Protein AF-A0AB37UEA7-F1 (afdb_monomer)

Structure (mmCIF, N/CA/C/O backbone):
data_AF-A0AB37UEA7-F1
#
_entry.id   AF-A0AB37UEA7-F1
#
loop_
_atom_site.group_PDB
_atom_site.id
_atom_site.type_symbol
_atom_site.label_atom_id
_atom_site.label_alt_id
_atom_site.label_comp_id
_atom_site.label_asym_id
_atom_site.label_entity_id
_atom_site.label_seq_id
_atom_site.pdbx_PDB_ins_code
_atom_site.Cartn_x
_atom_site.Cartn_y
_atom_site.Cartn_z
_atom_site.occupancy
_atom_site.B_iso_or_equiv
_atom_site.auth_seq_id
_atom_site.auth_comp_id
_atom_site.auth_asym_id
_atom_site.auth_atom_id
_atom_site.pdbx_PDB_model_num
ATOM 1 N N . MET A 1 1 ? 4.659 -7.761 -4.302 1.00 90.50 1 MET A N 1
ATOM 2 C CA . MET A 1 1 ? 3.824 -6.636 -3.829 1.00 90.50 1 MET A CA 1
ATOM 3 C C . MET A 1 1 ? 2.377 -7.059 -3.577 1.00 90.50 1 MET A C 1
ATOM 5 O O . MET A 1 1 ? 1.974 -7.009 -2.425 1.00 90.50 1 MET A O 1
ATOM 9 N N . ALA A 1 2 ? 1.634 -7.543 -4.584 1.00 94.12 2 ALA A N 1
ATOM 10 C CA . ALA A 1 2 ? 0.228 -7.963 -4.440 1.00 94.12 2 ALA A CA 1
ATOM 11 C C . ALA A 1 2 ? -0.029 -8.924 -3.262 1.00 94.12 2 ALA A C 1
ATOM 13 O O . ALA A 1 2 ? -0.878 -8.639 -2.429 1.00 94.12 2 ALA A O 1
ATOM 14 N N . ASN A 1 3 ? 0.789 -9.973 -3.093 1.00 94.81 3 ASN A N 1
ATOM 15 C CA . ASN A 1 3 ? 0.659 -10.901 -1.955 1.00 94.81 3 ASN A CA 1
ATOM 16 C C . ASN A 1 3 ? 0.729 -10.228 -0.573 1.00 94.81 3 ASN A C 1
ATOM 18 O O . ASN A 1 3 ? 0.119 -10.726 0.361 1.00 94.81 3 ASN A O 1
ATOM 22 N N . ILE A 1 4 ? 1.475 -9.128 -0.425 1.00 95.69 4 ILE A N 1
ATOM 23 C CA . ILE A 1 4 ? 1.572 -8.394 0.850 1.00 95.69 4 ILE A CA 1
ATOM 24 C C . ILE A 1 4 ? 0.283 -7.605 1.089 1.00 95.69 4 ILE A C 1
ATOM 2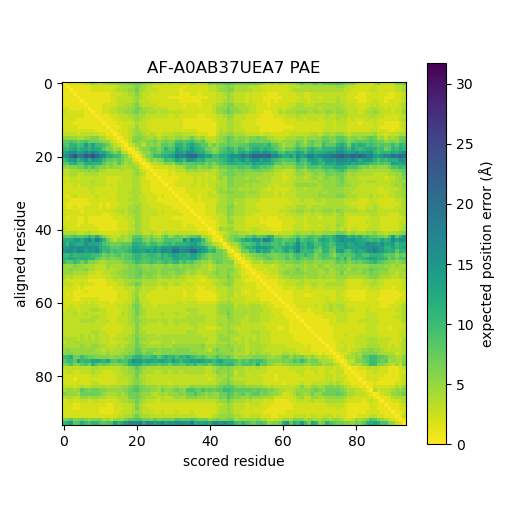6 O O . ILE A 1 4 ? -0.232 -7.576 2.199 1.00 95.69 4 ILE A O 1
ATOM 30 N N . ILE A 1 5 ? -0.244 -6.979 0.036 1.00 95.81 5 ILE A N 1
ATOM 31 C CA . ILE A 1 5 ? -1.466 -6.174 0.092 1.00 95.81 5 ILE A CA 1
ATOM 32 C C . ILE A 1 5 ? -2.679 -7.074 0.359 1.00 95.81 5 ILE A C 1
ATOM 34 O O . ILE A 1 5 ? -3.482 -6.766 1.232 1.00 95.81 5 ILE A O 1
ATOM 38 N N . ASN A 1 6 ? -2.770 -8.216 -0.328 1.00 96.81 6 ASN A N 1
ATOM 39 C CA . ASN A 1 6 ? -3.900 -9.148 -0.243 1.00 96.81 6 ASN A CA 1
ATOM 40 C C . ASN A 1 6 ? -4.008 -9.869 1.112 1.00 96.81 6 ASN A C 1
ATOM 42 O O . ASN A 1 6 ? -5.043 -10.454 1.410 1.00 96.81 6 ASN A O 1
ATOM 46 N N . GLN A 1 7 ? -2.971 -9.819 1.955 1.00 95.62 7 GLN A N 1
ATOM 47 C CA . GLN A 1 7 ? -3.056 -10.283 3.346 1.00 95.62 7 GLN A CA 1
ATOM 48 C C . GLN A 1 7 ? -3.873 -9.334 4.234 1.00 95.62 7 GLN A C 1
ATOM 50 O O . GLN A 1 7 ? -4.268 -9.712 5.335 1.00 95.62 7 GLN A O 1
ATOM 55 N N . SER A 1 8 ? -4.114 -8.104 3.777 1.00 95.25 8 SER A N 1
ATOM 56 C CA . SER A 1 8 ? -4.897 -7.119 4.507 1.00 95.25 8 SER A CA 1
ATOM 57 C C . SER A 1 8 ? -6.401 -7.312 4.251 1.00 95.25 8 SER A C 1
ATOM 59 O O . SER A 1 8 ? -6.815 -7.372 3.091 1.00 95.25 8 SER A O 1
ATOM 61 N N . PRO A 1 9 ? -7.249 -7.372 5.296 1.00 94.25 9 PRO A N 1
ATOM 62 C CA . PRO A 1 9 ? -8.695 -7.557 5.134 1.00 94.25 9 PRO A CA 1
ATOM 63 C C . PRO A 1 9 ? -9.443 -6.400 4.449 1.00 94.25 9 PRO A C 1
ATOM 65 O O . PRO A 1 9 ? -10.483 -6.625 3.840 1.00 94.25 9 PRO A O 1
ATOM 68 N N . ASN A 1 10 ? -8.959 -5.164 4.568 1.00 95.19 10 ASN A N 1
ATOM 69 C CA . ASN A 1 10 ? -9.536 -3.958 3.968 1.00 95.19 10 ASN A CA 1
ATOM 70 C C . ASN A 1 10 ? -8.428 -2.919 3.684 1.00 95.19 10 ASN A C 1
ATOM 72 O O . ASN A 1 10 ? -8.317 -1.920 4.408 1.00 95.19 10 ASN A O 1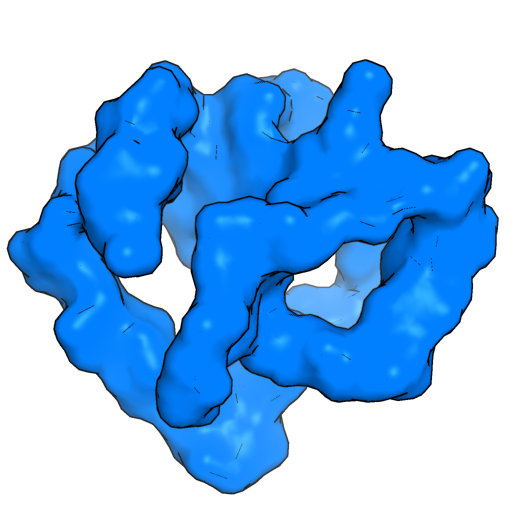
ATOM 76 N N . PRO A 1 11 ? -7.558 -3.171 2.688 1.00 96.62 11 PRO A N 1
ATOM 77 C CA . PRO A 1 11 ? -6.415 -2.316 2.421 1.00 96.62 11 PRO A CA 1
ATOM 78 C C . PRO A 1 11 ? -6.811 -1.043 1.677 1.00 96.62 11 PRO A C 1
ATOM 80 O O . PRO A 1 11 ? -7.619 -1.072 0.744 1.00 96.62 11 PRO A O 1
ATOM 83 N N . LEU A 1 12 ? -6.150 0.056 2.034 1.00 94.75 12 LEU A N 1
ATOM 84 C CA . LEU A 1 12 ? -6.100 1.272 1.230 1.00 94.75 12 LEU A CA 1
ATOM 85 C C . LEU A 1 12 ? -4.724 1.408 0.587 1.00 94.75 12 LEU A C 1
ATOM 87 O O . LEU A 1 12 ? -3.706 1.381 1.274 1.00 94.75 12 LEU A O 1
ATOM 91 N N . ILE A 1 13 ? -4.694 1.619 -0.723 1.00 93.62 13 ILE A N 1
ATOM 92 C CA . ILE A 1 13 ? -3.490 1.998 -1.455 1.00 93.62 13 ILE A CA 1
ATOM 93 C C . ILE A 1 13 ? -3.602 3.461 -1.841 1.00 93.62 13 ILE A C 1
ATOM 95 O O . ILE A 1 13 ? -4.504 3.863 -2.575 1.00 93.62 13 ILE A O 1
ATOM 99 N N . ILE A 1 14 ? -2.644 4.247 -1.377 1.00 91.06 14 ILE A N 1
ATOM 100 C CA . ILE A 1 14 ? -2.530 5.663 -1.664 1.00 91.06 14 ILE A CA 1
ATOM 101 C C . ILE A 1 14 ? -1.408 5.863 -2.679 1.00 91.06 14 ILE A C 1
ATOM 103 O O . ILE A 1 14 ? -0.267 5.438 -2.483 1.00 91.06 14 ILE A O 1
ATOM 107 N N . CYS A 1 15 ? -1.740 6.538 -3.773 1.00 88.12 15 CYS A N 1
ATOM 108 C CA . CYS A 1 15 ? -0.777 6.960 -4.776 1.00 88.12 15 CYS A CA 1
ATOM 109 C C . CYS A 1 15 ? -0.720 8.488 -4.813 1.00 88.12 15 CYS A C 1
ATOM 111 O O . CYS A 1 15 ? -1.389 9.145 -5.616 1.00 88.12 15 CYS A O 1
ATOM 113 N N . SER A 1 16 ? 0.070 9.051 -3.901 1.00 79.31 16 SER A N 1
ATOM 114 C CA . SER A 1 16 ? 0.198 10.501 -3.715 1.00 79.31 16 SER A CA 1
ATOM 115 C C . SER A 1 16 ? 0.905 11.198 -4.870 1.00 79.31 16 SER A C 1
ATOM 117 O O . SER A 1 16 ? 0.613 12.348 -5.171 1.00 79.31 16 SER A O 1
ATOM 119 N N . GLU A 1 17 ? 1.791 10.486 -5.560 1.00 75.69 17 GLU A N 1
ATOM 120 C CA . GLU A 1 17 ? 2.594 11.030 -6.659 1.00 75.69 17 GLU A CA 1
ATOM 121 C C . GLU A 1 17 ? 2.109 10.523 -8.026 1.00 75.69 17 GLU A C 1
ATOM 123 O O . GLU A 1 17 ? 2.796 10.660 -9.028 1.00 75.69 17 GLU A O 1
ATOM 128 N N . CYS A 1 18 ? 0.881 9.990 -8.102 1.00 74.75 18 CYS A N 1
ATOM 129 C CA . CYS A 1 18 ? 0.304 9.429 -9.331 1.00 74.75 18 CYS A CA 1
ATOM 130 C C . CYS A 1 18 ? 0.242 10.402 -10.521 1.00 74.75 18 CYS A C 1
ATOM 132 O O . CYS A 1 18 ? 0.150 9.952 -11.663 1.00 74.75 18 CYS A O 1
ATOM 134 N N . GLY A 1 19 ? 0.261 11.714 -10.265 1.00 65.56 19 GLY A N 1
ATOM 135 C CA . GLY A 1 19 ? 0.253 12.756 -11.297 1.00 65.56 19 GLY A CA 1
ATOM 136 C C . GLY A 1 19 ? 1.621 13.131 -11.850 1.00 65.56 19 GLY A C 1
ATOM 137 O O . GLY A 1 19 ? 1.677 13.810 -12.871 1.00 65.56 19 GLY A O 1
ATOM 138 N N . GLN A 1 20 ? 2.704 12.690 -11.213 1.00 63.56 20 GLN A N 1
ATOM 139 C CA . GLN A 1 20 ? 4.061 12.869 -11.714 1.00 63.56 20 GLN A CA 1
ATOM 140 C C . GLN A 1 20 ? 4.503 11.546 -12.367 1.00 63.56 20 GLN A C 1
ATOM 142 O O . GLN A 1 20 ? 4.270 10.462 -11.837 1.00 63.56 20 GLN A O 1
ATOM 147 N N . ASP A 1 21 ? 5.029 11.63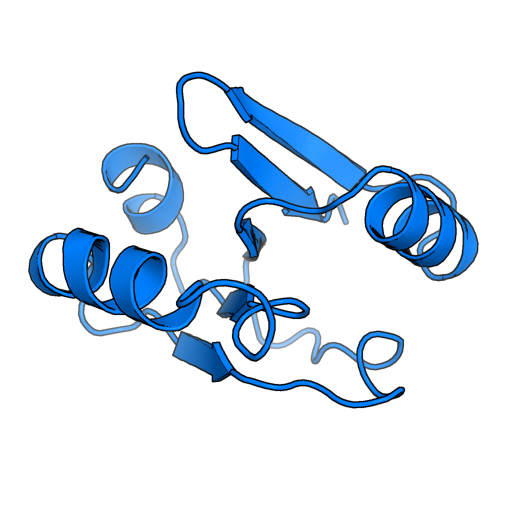1 -13.589 1.00 54.75 21 ASP A N 1
ATOM 148 C CA . ASP A 1 21 ? 5.676 10.531 -14.324 1.00 54.75 21 ASP A CA 1
ATOM 149 C C . ASP A 1 21 ? 4.852 9.252 -14.579 1.00 54.75 21 ASP A C 1
ATOM 151 O O . ASP A 1 21 ? 5.388 8.148 -14.653 1.00 54.75 21 ASP A O 1
ATOM 155 N N . GLY A 1 22 ? 3.531 9.364 -14.751 1.00 64.44 22 GLY A N 1
ATOM 156 C CA . GLY A 1 22 ? 2.703 8.204 -15.108 1.00 64.44 22 GLY A CA 1
ATOM 157 C C . GLY A 1 22 ? 2.511 7.201 -13.965 1.00 64.44 22 GLY A C 1
ATOM 158 O O . GLY A 1 22 ? 2.195 6.038 -14.216 1.00 64.44 22 GLY A O 1
ATOM 159 N N . GLY A 1 23 ? 2.650 7.639 -12.706 1.00 68.25 23 GLY A N 1
ATOM 160 C CA . GLY A 1 23 ? 2.490 6.800 -11.512 1.00 68.25 23 GLY A CA 1
ATOM 161 C C . GLY A 1 23 ? 1.148 6.057 -11.411 1.00 68.25 23 GLY A C 1
ATOM 162 O O . GLY A 1 23 ? 1.083 4.990 -10.802 1.00 68.25 23 GLY A O 1
ATOM 163 N N . TRP A 1 24 ? 0.095 6.539 -12.078 1.00 78.06 24 TRP A N 1
ATOM 164 C CA . TRP A 1 24 ? -1.179 5.821 -12.219 1.00 78.06 24 TRP A CA 1
ATOM 165 C C . TRP A 1 24 ? -1.051 4.505 -13.009 1.00 78.06 24 TRP A C 1
ATOM 167 O O . TRP A 1 24 ? -1.775 3.551 -12.727 1.00 78.06 24 TRP A O 1
ATOM 177 N N . GLY A 1 25 ? -0.084 4.400 -13.926 1.00 84.06 25 GLY A N 1
ATOM 178 C CA . GLY A 1 25 ? 0.253 3.157 -14.621 1.00 84.06 25 GLY A CA 1
ATOM 179 C C . GLY A 1 25 ? 0.759 2.065 -13.676 1.00 84.06 25 GLY A C 1
ATOM 180 O O . GLY A 1 25 ? 0.449 0.896 -13.882 1.00 84.06 25 GLY A O 1
ATOM 181 N N . ASN A 1 26 ? 1.445 2.434 -12.587 1.00 83.12 26 ASN A N 1
ATOM 182 C CA . ASN A 1 26 ? 1.869 1.479 -11.556 1.00 83.12 26 ASN A CA 1
ATOM 183 C C . ASN A 1 26 ? 0.681 0.934 -10.757 1.00 83.12 26 ASN A C 1
ATOM 185 O O . ASN A 1 26 ? 0.679 -0.228 -10.370 1.00 83.12 26 ASN A O 1
ATOM 189 N N . VAL A 1 27 ? -0.345 1.758 -10.527 1.00 88.00 27 VAL A N 1
ATOM 190 C CA . VAL A 1 27 ? -1.583 1.302 -9.8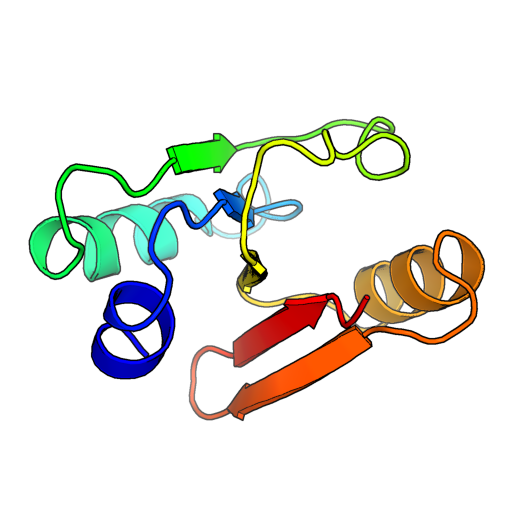84 1.00 88.00 27 VAL A CA 1
ATOM 191 C C . VAL A 1 27 ? -2.329 0.336 -10.799 1.00 88.00 27 VAL A C 1
ATOM 193 O O . VAL A 1 27 ? -2.734 -0.740 -10.362 1.00 88.00 27 VAL A O 1
ATOM 196 N N . LEU A 1 28 ? -2.481 0.691 -12.078 1.00 88.19 28 LEU A N 1
ATOM 197 C CA . LEU A 1 28 ? -3.131 -0.175 -13.062 1.00 88.19 28 LEU A CA 1
ATOM 198 C C . LEU A 1 28 ? -2.378 -1.495 -13.264 1.00 88.19 28 LEU A C 1
ATOM 200 O O . LEU A 1 28 ? -3.008 -2.537 -13.413 1.00 88.19 28 LEU A O 1
ATOM 204 N N . SER A 1 29 ? -1.043 -1.475 -13.242 1.00 88.12 29 SER A N 1
ATOM 205 C CA . SER A 1 29 ? -0.240 -2.683 -13.448 1.00 88.12 29 SER A CA 1
ATOM 206 C C . SER A 1 29 ? -0.308 -3.670 -12.286 1.00 88.12 29 SER A C 1
ATOM 208 O O . SER A 1 29 ? -0.001 -4.841 -12.489 1.00 88.12 29 SER A O 1
ATOM 210 N N . ILE A 1 30 ? -0.733 -3.246 -11.091 1.00 89.88 30 ILE A N 1
ATOM 211 C CA . ILE A 1 30 ? -0.939 -4.156 -9.956 1.00 89.88 30 ILE A CA 1
ATOM 212 C C . ILE A 1 30 ? -2.411 -4.477 -9.702 1.00 89.88 30 ILE A C 1
ATOM 214 O O . ILE A 1 30 ? -2.685 -5.497 -9.079 1.00 89.88 30 ILE A O 1
ATOM 218 N N . SER A 1 31 ? -3.356 -3.649 -10.162 1.00 92.19 31 SER A N 1
ATOM 219 C CA . SER A 1 31 ? -4.768 -3.736 -9.760 1.00 92.19 31 SER A CA 1
ATOM 220 C C . SER A 1 31 ? -5.424 -5.075 -10.094 1.00 92.19 31 SER A C 1
ATOM 222 O O . SER A 1 31 ? -6.211 -5.573 -9.296 1.00 92.19 31 SER A O 1
ATOM 224 N N . TYR A 1 32 ? -5.055 -5.697 -11.218 1.00 93.81 32 TYR A N 1
ATOM 225 C CA . TYR A 1 32 ? -5.593 -6.998 -11.633 1.00 93.81 32 TYR A CA 1
ATOM 226 C C . TYR A 1 32 ? -5.150 -8.171 -10.738 1.00 93.81 32 TYR A C 1
ATOM 228 O O . TYR A 1 32 ? -5.712 -9.258 -10.838 1.00 93.81 32 TYR A O 1
ATOM 236 N N . LEU A 1 33 ? -4.137 -7.964 -9.890 1.00 95.88 33 LEU A N 1
ATOM 237 C CA . LEU A 1 33 ? -3.619 -8.954 -8.942 1.00 95.88 33 LEU A CA 1
ATOM 238 C C . LEU A 1 33 ? -4.177 -8.766 -7.524 1.00 95.88 33 LEU A C 1
ATOM 240 O O . LEU A 1 33 ? -3.842 -9.552 -6.636 1.00 95.88 33 LEU A O 1
ATOM 244 N N . LEU A 1 34 ? -4.945 -7.702 -7.275 1.00 96.69 34 LEU A N 1
ATOM 245 C CA . LEU A 1 34 ? -5.418 -7.364 -5.937 1.00 96.69 34 LEU A CA 1
ATOM 246 C C . LEU A 1 34 ? -6.807 -7.920 -5.665 1.00 96.69 34 LEU A C 1
ATOM 248 O O . LEU A 1 34 ? -7.648 -8.007 -6.559 1.00 96.69 34 LEU A O 1
ATOM 252 N N . GLU A 1 35 ? -7.056 -8.241 -4.400 1.00 97.44 35 GLU A N 1
ATOM 253 C CA . GLU A 1 35 ? -8.375 -8.689 -3.971 1.00 97.44 35 GLU A CA 1
ATOM 254 C C . GLU A 1 35 ? -9.430 -7.568 -4.110 1.00 97.44 35 GLU A C 1
ATOM 256 O O . GLU A 1 35 ? -9.105 -6.396 -3.858 1.00 97.44 35 GLU A O 1
ATOM 261 N N . PRO A 1 36 ? -10.701 -7.888 -4.442 1.00 95.25 36 PRO A N 1
ATOM 262 C CA . PRO A 1 36 ? -11.744 -6.899 -4.755 1.00 95.25 36 PRO A CA 1
ATOM 263 C C . PRO A 1 36 ? -12.052 -5.878 -3.649 1.00 95.25 36 PRO A C 1
ATOM 265 O O . PRO A 1 36 ? -12.571 -4.792 -3.923 1.00 95.25 36 PRO A O 1
ATOM 268 N N . GLN A 1 37 ? -11.760 -6.205 -2.388 1.00 95.44 37 GLN A N 1
ATOM 269 C CA . GLN A 1 37 ? -11.932 -5.291 -1.257 1.00 95.44 37 GLN A CA 1
ATOM 270 C C . GLN A 1 37 ? -10.950 -4.114 -1.270 1.00 95.44 37 GLN A C 1
ATOM 272 O O . GLN A 1 37 ? -11.227 -3.095 -0.638 1.00 95.44 37 GLN A O 1
ATOM 277 N N . THR A 1 38 ? -9.831 -4.229 -1.990 1.00 96.31 38 THR A N 1
ATOM 278 C CA . THR A 1 38 ? -8.772 -3.218 -1.995 1.00 96.31 38 THR A CA 1
ATOM 279 C C . THR A 1 38 ? -9.285 -1.888 -2.530 1.00 96.31 38 THR A C 1
ATOM 281 O O . THR A 1 38 ? -9.870 -1.817 -3.613 1.00 96.31 38 THR A O 1
ATOM 284 N N . LYS A 1 39 ? -9.066 -0.811 -1.773 1.00 94.88 39 LYS A N 1
ATOM 285 C CA . LYS A 1 39 ? -9.425 0.549 -2.182 1.00 94.88 39 LYS A CA 1
ATOM 286 C C . LYS A 1 39 ? -8.197 1.308 -2.647 1.00 94.88 39 LYS A C 1
ATOM 288 O O . LYS A 1 39 ? -7.097 1.119 -2.135 1.00 94.88 39 LYS A O 1
ATOM 293 N N . PHE A 1 40 ? -8.414 2.203 -3.602 1.00 91.75 40 PHE A N 1
ATOM 294 C CA . PHE A 1 40 ? -7.384 3.083 -4.127 1.00 91.75 40 PHE A CA 1
ATOM 295 C C . PHE A 1 40 ? -7.770 4.531 -3.871 1.00 91.75 40 PHE A C 1
ATOM 297 O O . PHE A 1 40 ? -8.897 4.935 -4.155 1.00 91.75 40 PHE A O 1
ATOM 304 N N . GLN A 1 41 ? -6.812 5.315 -3.398 1.00 89.19 41 GLN A N 1
ATOM 305 C CA . GLN A 1 41 ? -6.900 6.764 -3.355 1.00 89.19 41 GLN A CA 1
ATOM 306 C C . GLN A 1 41 ? -5.806 7.334 -4.252 1.00 89.19 41 GLN A C 1
ATOM 308 O O . GLN A 1 41 ? -4.613 7.277 -3.945 1.00 89.19 41 GLN A O 1
ATOM 313 N N . LEU A 1 42 ? -6.234 7.846 -5.402 1.00 86.69 42 LEU A N 1
ATOM 314 C CA . LEU A 1 42 ? -5.368 8.466 -6.398 1.00 86.69 42 LEU A CA 1
ATOM 315 C C . LEU A 1 42 ? -5.456 9.979 -6.253 1.00 86.69 42 LEU A C 1
ATOM 317 O O . LEU A 1 42 ? -6.540 10.502 -6.009 1.00 86.69 42 LEU A O 1
ATOM 321 N N . PHE A 1 43 ? -4.330 10.668 -6.431 1.00 74.44 43 PHE A N 1
ATOM 322 C CA . PHE A 1 43 ? -4.254 12.128 -6.304 1.00 74.44 43 PHE A CA 1
ATOM 323 C C . PHE A 1 43 ? -4.810 12.663 -4.969 1.00 74.44 43 PHE A C 1
ATOM 325 O O . PHE A 1 43 ? -5.567 13.638 -4.973 1.00 74.44 43 PHE A O 1
ATOM 332 N N . PRO A 1 44 ? -4.472 12.052 -3.815 1.00 65.69 44 PRO A N 1
ATOM 333 C CA . PRO A 1 44 ? -4.754 12.698 -2.546 1.00 65.69 44 PRO A CA 1
ATOM 334 C C . PRO A 1 44 ? -4.020 14.044 -2.567 1.00 65.69 44 PRO A C 1
ATOM 336 O O . PRO A 1 44 ? -2.815 14.092 -2.804 1.00 65.69 44 PRO A O 1
ATOM 339 N N . GLY A 1 45 ? -4.741 15.148 -2.415 1.00 65.69 45 GLY A N 1
ATOM 340 C CA . GLY A 1 45 ? -4.120 16.464 -2.298 1.00 65.69 45 GLY A CA 1
ATOM 341 C C . GLY A 1 45 ? -3.327 16.584 -0.990 1.00 65.69 45 GLY A C 1
ATOM 342 O O . GLY A 1 45 ? -2.629 15.672 -0.553 1.00 65.69 45 GLY A O 1
ATOM 343 N N . ALA A 1 46 ? -3.474 17.707 -0.290 1.00 58.72 46 ALA A N 1
ATOM 344 C CA . ALA A 1 46 ? -2.887 17.868 1.044 1.00 58.72 46 ALA A CA 1
ATOM 345 C C . ALA A 1 46 ? -3.493 16.920 2.115 1.00 58.72 46 ALA A C 1
ATOM 347 O O . ALA A 1 46 ? -2.928 16.790 3.201 1.00 58.72 46 ALA A O 1
ATOM 348 N N . ASP A 1 47 ? -4.593 16.224 1.799 1.00 60.69 47 ASP A N 1
ATOM 349 C CA . ASP A 1 47 ? -5.425 15.422 2.716 1.00 60.69 47 ASP A CA 1
ATOM 350 C C . ASP A 1 47 ? -4.838 14.071 3.148 1.00 60.69 47 ASP A C 1
ATOM 352 O O . ASP A 1 47 ? -5.496 13.298 3.840 1.00 60.69 47 ASP A O 1
ATOM 356 N N . ILE A 1 48 ? -3.582 13.772 2.815 1.00 70.75 48 ILE A N 1
ATOM 357 C CA . ILE A 1 48 ? -2.9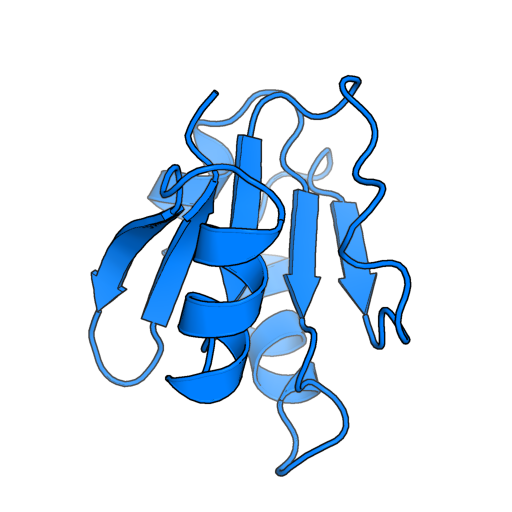18 12.535 3.268 1.00 70.75 48 ILE A CA 1
ATOM 358 C C . ILE A 1 48 ? -2.814 12.479 4.812 1.00 70.75 48 ILE A C 1
ATOM 360 O O . ILE A 1 48 ? -2.576 11.424 5.385 1.00 70.75 48 ILE A O 1
ATOM 364 N N . GLN A 1 49 ? -3.035 13.604 5.497 1.00 68.00 49 GLN A N 1
ATOM 365 C CA . GLN A 1 49 ? -3.017 13.706 6.958 1.00 68.00 49 GLN A CA 1
ATOM 366 C C . GLN A 1 49 ? -4.242 13.079 7.644 1.00 68.00 49 GLN A C 1
ATOM 368 O O . GLN A 1 49 ? -4.169 12.766 8.830 1.00 68.00 49 GLN A O 1
ATOM 373 N N . GLN A 1 50 ? -5.362 12.898 6.937 1.00 75.31 50 GLN A N 1
ATOM 374 C CA . GLN A 1 50 ? -6.599 12.351 7.503 1.00 75.31 50 GLN A CA 1
ATOM 375 C C . GLN A 1 50 ? -6.978 11.061 6.783 1.00 75.31 50 GLN A C 1
ATOM 377 O O . GLN A 1 50 ? -7.779 11.044 5.850 1.00 75.31 50 GLN A O 1
ATOM 382 N N . ILE A 1 51 ? -6.381 9.958 7.228 1.00 83.56 51 ILE A N 1
ATOM 383 C CA . ILE A 1 51 ? -6.698 8.626 6.716 1.00 83.56 51 ILE A CA 1
ATOM 384 C C . ILE A 1 51 ? -7.696 7.973 7.667 1.00 83.56 51 ILE A C 1
ATOM 386 O O . ILE A 1 51 ? -7.458 7.904 8.868 1.00 83.56 51 ILE A O 1
ATOM 390 N N . SER A 1 52 ? -8.822 7.503 7.128 1.00 83.38 52 SER A N 1
ATOM 391 C CA . SER A 1 52 ? -9.864 6.841 7.917 1.00 83.38 52 SER A CA 1
ATOM 392 C C . SER A 1 52 ? -9.344 5.575 8.607 1.00 83.38 52 SER A C 1
ATOM 394 O O . SER A 1 52 ? -8.755 4.703 7.964 1.00 83.38 52 SER A O 1
ATOM 396 N N . ASP A 1 53 ? -9.673 5.409 9.888 1.00 85.62 53 ASP A N 1
ATOM 397 C CA . ASP A 1 53 ? -9.322 4.218 10.673 1.00 85.62 53 ASP A CA 1
ATOM 398 C C . ASP A 1 53 ? -10.028 2.937 10.208 1.00 85.62 53 ASP A C 1
ATOM 400 O O . ASP A 1 53 ? -9.640 1.836 10.604 1.00 85.62 53 ASP A O 1
ATOM 404 N N . THR A 1 54 ? -11.031 3.060 9.330 1.00 90.88 54 THR A N 1
ATOM 405 C CA . THR A 1 54 ? -11.777 1.933 8.744 1.00 90.88 54 THR A CA 1
ATOM 406 C C . THR A 1 54 ? -10.908 0.983 7.920 1.00 90.88 54 THR A C 1
ATOM 408 O O . THR A 1 54 ? -11.308 -0.157 7.682 1.00 90.88 54 THR A O 1
ATOM 411 N N . PHE A 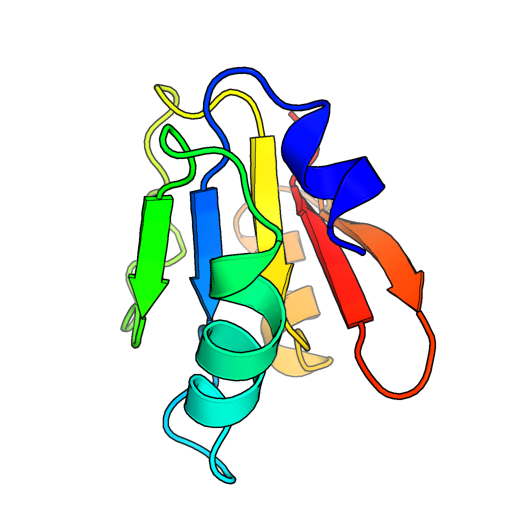1 55 ? -9.753 1.443 7.437 1.00 93.06 55 PHE A N 1
ATOM 412 C CA . PHE A 1 55 ? -8.820 0.612 6.681 1.00 93.06 55 PHE A CA 1
ATOM 413 C C . PHE A 1 55 ? -7.936 -0.190 7.632 1.00 93.06 55 PHE A C 1
ATOM 415 O O . PHE A 1 55 ? -7.371 0.359 8.582 1.00 93.06 55 PHE A O 1
ATOM 422 N N . SER A 1 56 ? -7.809 -1.494 7.379 1.00 93.94 56 SER A N 1
ATOM 423 C CA . SER A 1 56 ? -6.971 -2.370 8.204 1.00 93.94 56 SER A CA 1
ATOM 424 C C . SER A 1 56 ? -5.503 -1.997 8.065 1.00 93.94 56 SER A C 1
ATOM 426 O O . SER A 1 56 ? -4.820 -1.824 9.069 1.00 93.94 56 SER A O 1
ATOM 428 N N . ASP A 1 57 ? -5.054 -1.795 6.826 1.00 94.62 57 ASP A N 1
ATOM 429 C CA . ASP A 1 57 ? -3.709 -1.343 6.508 1.00 94.62 57 ASP A CA 1
ATOM 430 C C . ASP A 1 57 ? -3.749 -0.274 5.422 1.00 94.62 57 ASP A C 1
ATOM 432 O O . ASP A 1 57 ? -4.574 -0.315 4.505 1.00 94.62 57 ASP A O 1
ATOM 436 N N . VAL A 1 58 ? -2.816 0.669 5.521 1.00 94.31 58 VAL A N 1
ATOM 437 C CA . VAL A 1 58 ? -2.650 1.743 4.547 1.00 94.31 58 VAL A CA 1
ATOM 438 C C . VAL A 1 58 ? -1.273 1.617 3.925 1.00 94.31 58 VAL A C 1
ATOM 440 O O . VAL A 1 58 ? -0.257 1.566 4.625 1.00 94.31 58 VAL A O 1
ATOM 443 N N . PHE A 1 59 ? -1.248 1.570 2.601 1.00 94.12 59 PHE A N 1
ATOM 444 C CA . PHE A 1 59 ? -0.041 1.434 1.813 1.00 94.12 59 PHE A CA 1
ATOM 445 C C . PHE A 1 59 ? 0.183 2.661 0.937 1.00 94.12 59 PHE A C 1
ATOM 447 O O . PHE A 1 59 ? -0.760 3.207 0.373 1.00 94.12 59 PHE A O 1
ATOM 454 N N . PHE A 1 60 ? 1.442 3.047 0.763 1.00 92.06 60 PHE A N 1
ATOM 455 C CA . PHE A 1 60 ? 1.865 4.102 -0.149 1.00 92.06 60 PHE A CA 1
ATOM 456 C C . PHE A 1 60 ? 2.748 3.510 -1.239 1.00 92.06 60 PHE A C 1
ATOM 458 O O . PHE A 1 60 ? 3.774 2.880 -0.952 1.00 92.06 60 PHE A O 1
ATOM 465 N N . LEU A 1 61 ? 2.348 3.716 -2.491 1.00 90.44 61 LEU A N 1
ATOM 466 C CA . LEU A 1 61 ? 3.140 3.327 -3.652 1.00 90.44 61 LEU A CA 1
ATOM 467 C C . LEU A 1 61 ? 4.189 4.388 -3.956 1.00 90.44 61 LEU A C 1
ATOM 469 O O . LEU A 1 61 ? 3.864 5.567 -4.059 1.00 90.44 61 LEU A O 1
ATOM 473 N N . ASN A 1 62 ? 5.431 3.940 -4.140 1.00 88.00 62 ASN A N 1
ATOM 474 C CA . ASN A 1 62 ? 6.562 4.753 -4.583 1.00 88.00 62 ASN A CA 1
ATOM 475 C C . ASN A 1 62 ? 6.745 6.054 -3.798 1.00 88.00 62 ASN A C 1
ATOM 477 O O . ASN A 1 62 ? 7.084 7.071 -4.383 1.00 88.00 62 ASN A O 1
ATOM 481 N N . ALA A 1 63 ? 6.540 6.020 -2.479 1.00 88.06 63 ALA A N 1
ATOM 482 C CA . ALA A 1 63 ? 6.657 7.218 -1.661 1.00 88.06 63 ALA A CA 1
ATOM 483 C C . ALA A 1 63 ? 8.053 7.851 -1.789 1.00 88.06 63 ALA A C 1
ATOM 485 O O . ALA A 1 63 ? 9.035 7.252 -1.337 1.00 88.06 63 ALA A O 1
ATOM 486 N N . SER A 1 64 ? 8.145 9.053 -2.371 1.00 87.00 64 SER A N 1
ATOM 487 C CA . SER A 1 64 ? 9.386 9.835 -2.401 1.00 87.00 64 SER A CA 1
ATOM 488 C C . SER A 1 64 ? 9.912 10.134 -0.998 1.00 87.00 64 SER A C 1
ATOM 490 O 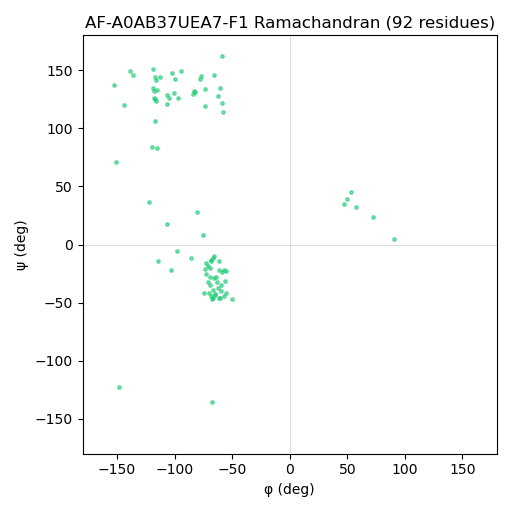O . SER A 1 64 ? 9.179 10.063 -0.012 1.00 87.00 64 SER A O 1
ATOM 492 N N . GLU A 1 65 ? 11.186 10.509 -0.880 1.00 88.69 65 GLU A N 1
ATOM 493 C CA . GLU A 1 65 ? 11.771 10.913 0.409 1.00 88.69 65 GLU A CA 1
ATOM 494 C C . GLU A 1 65 ? 10.983 12.057 1.060 1.00 88.69 65 GLU A C 1
ATOM 496 O O . GLU A 1 65 ? 10.671 12.004 2.249 1.00 88.69 65 GLU A O 1
ATOM 501 N N . LYS A 1 66 ? 10.558 13.041 0.258 1.00 87.44 66 LYS A N 1
ATOM 502 C CA . LYS A 1 66 ? 9.719 14.148 0.724 1.00 87.44 66 LYS A CA 1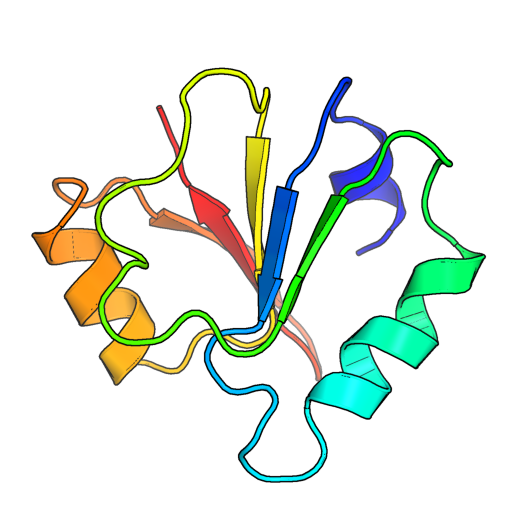
ATOM 503 C C . LYS A 1 66 ? 8.388 13.644 1.280 1.00 87.44 66 LYS A C 1
ATOM 505 O O . LYS A 1 66 ? 7.981 14.074 2.358 1.00 87.44 66 LYS A O 1
ATOM 510 N N . LEU A 1 67 ? 7.716 12.734 0.568 1.00 86.06 67 LEU A N 1
ATOM 511 C CA . LEU A 1 67 ? 6.460 12.153 1.036 1.00 86.06 67 LEU A CA 1
ATOM 512 C C . LEU A 1 67 ? 6.669 11.327 2.310 1.00 86.06 67 LEU A C 1
ATOM 514 O O . LEU A 1 67 ? 5.890 11.455 3.251 1.00 86.06 67 LEU A O 1
ATOM 518 N N . GLN A 1 68 ? 7.727 10.519 2.370 1.00 88.44 68 GLN A N 1
ATOM 519 C CA . GLN A 1 68 ? 8.077 9.747 3.561 1.00 88.44 68 GLN A CA 1
ATOM 520 C C . GLN A 1 68 ? 8.278 10.660 4.774 1.00 88.44 68 GLN A C 1
ATOM 522 O O . GLN A 1 68 ? 7.757 10.361 5.844 1.00 88.44 68 GLN A O 1
ATOM 527 N N . ASP A 1 69 ? 8.987 11.779 4.625 1.00 88.75 69 ASP A N 1
ATOM 528 C CA . ASP A 1 69 ? 9.209 12.732 5.715 1.00 88.75 69 ASP A CA 1
ATOM 529 C C . ASP A 1 69 ? 7.920 13.427 6.154 1.00 88.75 69 ASP A C 1
ATOM 531 O O . ASP A 1 69 ? 7.692 13.610 7.352 1.00 88.75 69 ASP A O 1
ATOM 535 N N . THR A 1 70 ? 7.047 13.785 5.209 1.00 86.56 70 THR A N 1
ATOM 536 C CA . THR A 1 70 ? 5.716 14.315 5.526 1.00 86.56 70 THR A CA 1
ATOM 537 C C . THR A 1 70 ? 4.882 13.294 6.296 1.00 86.56 70 THR A C 1
ATOM 539 O O . THR A 1 70 ? 4.302 13.642 7.322 1.00 86.56 70 THR A O 1
ATOM 542 N N . LEU A 1 71 ? 4.867 12.036 5.856 1.00 86.44 71 LEU A N 1
ATOM 543 C CA . LEU A 1 71 ? 4.127 10.953 6.506 1.00 86.44 71 LEU A CA 1
ATOM 544 C C . LEU A 1 71 ? 4.674 10.641 7.899 1.00 86.44 71 LEU A C 1
ATOM 546 O O . LEU A 1 71 ? 3.900 10.514 8.841 1.00 86.44 71 LEU A O 1
ATOM 550 N N . LYS A 1 72 ? 6.001 10.600 8.067 1.00 88.25 72 LYS A N 1
ATOM 551 C CA . LYS A 1 72 ? 6.633 10.441 9.385 1.00 88.25 72 LYS A CA 1
ATOM 552 C C . LYS A 1 72 ? 6.250 11.574 10.332 1.00 88.25 72 LYS A C 1
ATOM 554 O O . LYS A 1 72 ? 6.018 11.315 11.502 1.00 88.25 72 LYS A O 1
ATOM 559 N N . LYS A 1 73 ? 6.172 12.819 9.857 1.00 86.88 73 LYS A N 1
ATOM 560 C CA . LYS A 1 73 ? 5.749 13.951 10.697 1.00 86.88 73 LYS A CA 1
ATOM 561 C C . LYS A 1 73 ? 4.261 13.895 11.044 1.00 86.88 73 LYS A C 1
ATOM 563 O O . LYS A 1 73 ? 3.911 14.174 12.181 1.00 86.88 73 LYS A O 1
ATOM 568 N N . ALA A 1 74 ? 3.407 13.546 10.082 1.00 85.06 74 ALA A N 1
ATOM 569 C CA . ALA A 1 74 ? 1.958 13.482 10.279 1.00 85.06 74 ALA A CA 1
ATOM 570 C C . ALA A 1 74 ? 1.529 12.304 11.170 1.00 85.06 74 ALA A C 1
ATOM 572 O O . ALA A 1 74 ? 0.566 12.421 11.920 1.00 85.06 74 ALA A O 1
ATOM 573 N N . HIS A 1 75 ? 2.265 11.194 11.109 1.00 82.50 75 HIS A N 1
ATOM 574 C CA . HIS A 1 75 ? 1.961 9.950 11.816 1.00 82.50 75 HIS A CA 1
ATOM 575 C C . HI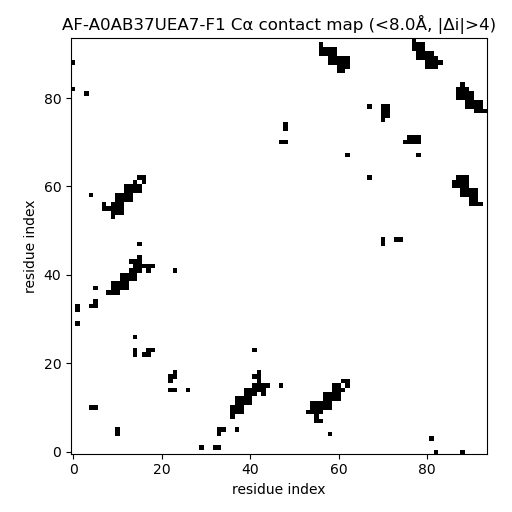S A 1 75 ? 3.109 9.517 12.739 1.00 82.50 75 HIS A C 1
ATOM 577 O O . HIS A 1 75 ? 3.438 8.343 12.800 1.00 82.50 75 HIS A O 1
ATOM 583 N N . ASN A 1 76 ? 3.795 10.462 13.392 1.00 80.94 76 ASN A N 1
ATOM 584 C CA . ASN A 1 76 ? 4.798 10.209 14.443 1.00 80.94 76 ASN A CA 1
ATOM 585 C C . ASN A 1 76 ? 5.868 9.122 14.162 1.00 80.94 76 ASN A C 1
ATOM 587 O O . ASN A 1 76 ? 6.363 8.469 15.075 1.00 80.94 76 ASN A O 1
ATOM 591 N N . GLY A 1 77 ? 6.305 8.975 12.911 1.00 76.38 77 GLY A N 1
ATOM 592 C CA . GLY A 1 77 ? 7.356 8.037 12.507 1.00 76.38 77 GLY A CA 1
ATOM 593 C C . GLY A 1 77 ? 6.858 6.648 12.106 1.00 76.38 77 GLY A C 1
ATOM 594 O O . GLY A 1 77 ? 7.674 5.791 11.763 1.00 76.38 77 GLY A O 1
ATOM 595 N N . ASP A 1 78 ? 5.546 6.436 12.054 1.00 84.00 78 ASP A N 1
ATOM 596 C CA . ASP A 1 78 ? 4.932 5.122 11.884 1.00 84.00 78 ASP A CA 1
ATOM 597 C C . ASP A 1 78 ? 4.909 4.621 10.435 1.00 84.00 78 ASP A C 1
ATOM 599 O O . ASP A 1 78 ? 4.066 3.828 10.064 1.00 84.00 78 ASP A O 1
ATOM 603 N N . ILE A 1 79 ? 5.835 5.010 9.562 1.00 90.50 79 ILE A N 1
ATOM 604 C CA . ILE A 1 79 ? 5.877 4.490 8.185 1.00 90.50 79 ILE A CA 1
ATOM 605 C C . ILE A 1 79 ? 7.142 3.678 7.931 1.00 90.50 79 ILE A C 1
ATOM 607 O O . ILE A 1 79 ? 8.254 4.102 8.247 1.00 90.50 79 ILE A O 1
ATOM 611 N N . ALA A 1 80 ? 6.982 2.498 7.331 1.00 92.88 80 ALA A N 1
ATOM 612 C CA . ALA A 1 80 ? 8.094 1.607 7.017 1.00 92.88 80 ALA A CA 1
ATOM 613 C C . ALA A 1 80 ? 7.958 0.965 5.632 1.00 92.88 80 ALA A C 1
ATOM 615 O O . ALA A 1 80 ? 6.843 0.708 5.173 1.00 92.88 80 ALA A O 1
ATOM 616 N N . PRO A 1 81 ? 9.078 0.658 4.961 1.00 93.81 81 PRO A N 1
ATOM 617 C CA . PRO A 1 81 ? 9.035 -0.061 3.701 1.00 93.81 81 PRO A CA 1
ATOM 618 C C . PRO A 1 81 ? 8.694 -1.534 3.949 1.00 93.81 81 PRO A C 1
ATOM 620 O O . PRO A 1 81 ? 9.278 -2.174 4.820 1.00 93.81 81 PRO A O 1
ATOM 623 N N . VAL A 1 82 ? 7.770 -2.075 3.159 1.00 95.56 82 VAL A N 1
ATOM 624 C CA . VAL A 1 82 ? 7.389 -3.502 3.180 1.00 95.56 82 VAL A CA 1
ATOM 625 C C . VAL A 1 82 ? 7.761 -4.221 1.883 1.00 95.56 82 VAL A C 1
ATOM 627 O O . VAL A 1 82 ? 7.777 -5.446 1.832 1.00 95.56 82 VAL A O 1
ATOM 630 N N . PHE A 1 83 ? 8.094 -3.469 0.832 1.00 94.19 83 PHE A N 1
ATOM 631 C CA . PHE A 1 83 ? 8.619 -3.991 -0.426 1.00 94.19 83 PHE A CA 1
ATOM 632 C C . PHE A 1 83 ? 9.495 -2.930 -1.103 1.00 94.19 83 PHE A C 1
ATOM 634 O O . PHE A 1 83 ? 9.108 -1.762 -1.144 1.00 94.19 83 PHE A O 1
ATOM 641 N N . LYS A 1 84 ? 10.653 -3.319 -1.649 1.00 89.69 84 LYS A N 1
ATOM 642 C CA . LYS A 1 84 ? 11.535 -2.438 -2.433 1.00 89.69 84 LYS A CA 1
ATOM 643 C C . LYS A 1 84 ? 12.201 -3.213 -3.573 1.00 89.69 84 LYS A C 1
ATOM 645 O O . LYS A 1 84 ? 12.934 -4.161 -3.312 1.00 89.69 84 LYS A O 1
ATOM 650 N N . HIS A 1 85 ? 11.946 -2.783 -4.804 1.00 86.75 85 HIS A N 1
ATOM 651 C CA . HIS A 1 85 ? 12.692 -3.138 -6.014 1.00 86.75 85 HIS A CA 1
ATOM 652 C C . HIS A 1 85 ? 12.625 -1.927 -6.962 1.00 86.75 85 HIS A C 1
ATOM 654 O O . HIS A 1 85 ? 12.940 -0.822 -6.527 1.00 86.75 85 HIS A O 1
ATOM 660 N N . ASP A 1 86 ? 12.124 -2.097 -8.189 1.00 83.06 86 ASP A N 1
ATOM 661 C CA . ASP A 1 86 ? 11.903 -1.002 -9.151 1.00 83.06 86 ASP A CA 1
ATOM 662 C C . ASP A 1 86 ? 10.710 -0.130 -8.737 1.00 83.06 86 ASP A C 1
ATOM 664 O O . ASP A 1 86 ? 10.632 1.052 -9.055 1.00 83.06 86 ASP A O 1
ATOM 668 N N . GLN A 1 87 ? 9.791 -0.722 -7.972 1.00 84.56 87 GLN A N 1
ATOM 669 C CA . GLN A 1 87 ? 8.739 -0.034 -7.240 1.00 84.56 87 GLN A CA 1
ATOM 670 C C . GLN A 1 87 ? 8.911 -0.292 -5.742 1.00 84.56 87 GLN A C 1
ATOM 672 O O . GLN A 1 87 ? 9.393 -1.352 -5.320 1.00 84.56 87 GLN A O 1
ATOM 677 N N . SER A 1 88 ? 8.472 0.658 -4.923 1.00 90.19 88 SER A N 1
ATOM 678 C CA . SER A 1 88 ? 8.445 0.518 -3.471 1.00 90.19 88 SER A CA 1
ATOM 679 C C . SER A 1 88 ? 7.022 0.551 -2.929 1.00 90.19 88 SER A C 1
ATOM 681 O O . SER A 1 88 ? 6.168 1.297 -3.404 1.00 90.19 88 SER A O 1
ATOM 683 N N . LEU A 1 89 ? 6.777 -0.280 -1.918 1.00 93.25 89 LEU A N 1
ATOM 684 C CA . LEU A 1 89 ? 5.557 -0.266 -1.126 1.00 93.25 89 LEU A CA 1
ATOM 685 C C . LEU A 1 89 ? 5.934 0.076 0.308 1.00 93.25 89 LEU A C 1
ATOM 687 O O . LEU A 1 89 ? 6.763 -0.598 0.929 1.00 93.25 89 LEU A O 1
ATOM 691 N N . TRP A 1 90 ? 5.294 1.108 0.828 1.00 93.75 90 TRP A N 1
ATOM 692 C CA . TRP A 1 90 ? 5.441 1.552 2.202 1.00 93.75 90 TRP A CA 1
ATOM 693 C C . TRP A 1 90 ? 4.139 1.308 2.935 1.00 93.75 90 TRP A C 1
ATOM 695 O O . TRP A 1 90 ? 3.074 1.436 2.346 1.00 93.75 90 TRP A O 1
ATOM 705 N N . LYS A 1 91 ? 4.222 0.939 4.205 1.00 94.69 91 LYS A N 1
ATOM 706 C CA . LYS A 1 91 ? 3.072 0.661 5.055 1.00 94.69 91 LYS A CA 1
ATOM 707 C C . LYS A 1 91 ? 3.055 1.645 6.214 1.00 94.69 91 LYS A C 1
ATOM 709 O O . LYS A 1 91 ? 4.082 1.824 6.874 1.00 94.69 91 LYS A O 1
ATOM 714 N N . LEU A 1 92 ? 1.887 2.229 6.459 1.00 91.62 92 LEU A N 1
ATOM 715 C CA . LEU A 1 92 ? 1.589 2.918 7.704 1.00 91.62 92 LEU A CA 1
ATOM 716 C C . LEU A 1 92 ? 1.388 1.872 8.806 1.00 91.62 92 LEU A C 1
ATOM 718 O O . LEU A 1 92 ? 0.537 0.987 8.701 1.00 91.62 92 LEU A O 1
ATOM 722 N N . LYS A 1 93 ? 2.221 1.945 9.830 1.00 85.88 93 LYS A N 1
ATOM 723 C CA . LYS A 1 93 ? 2.080 1.265 11.107 1.00 85.88 93 LYS A CA 1
ATOM 724 C C . LYS A 1 93 ? 1.038 2.031 11.926 1.00 85.88 93 LYS A C 1
ATOM 726 O O . LYS A 1 93 ? 0.903 3.243 11.794 1.00 85.88 93 LYS A O 1
ATOM 731 N N . LYS A 1 94 ? 0.265 1.288 12.699 1.00 69.75 94 LYS A N 1
ATOM 732 C CA . LYS A 1 94 ? -0.650 1.805 13.713 1.00 69.75 94 LYS A CA 1
ATOM 733 C C . LYS A 1 94 ? -0.080 1.455 15.079 1.00 69.75 94 LYS A C 1
ATOM 735 O O . LYS A 1 94 ? 0.666 0.444 15.133 1.00 69.75 94 LYS A O 1
#

Mean predicted aligned error: 4.4 Å

Nearest PDB structures (foldseek):
  5z7h-assembly1_B  TM=4.306E-01  e=7.390E-01  Staphylococcus aureus
  1gzh-assembly2_D  TM=4.109E-01  e=2.898E+00  Homo sapiens
  5z7h-assembly2_D  TM=3.250E-01  e=7.912E-01  Staphylococcus aureus
  1kzy-assembly1_D  TM=4.152E-01  e=7.543E+00  Homo sapiens
  1gzh-assembly1_B  TM=4.286E-01  e=8.648E+00  Homo sapiens

Organism: NCBI:txid388085

Sequence (94 aa):
MANIINQSPNPLIICSECGQDGGWGNVLSISYLLEPQTKFQLFPGADIQQISDTFSDVFFLNASEKLQDTLKKAHNGDIAPVFKHDQSLWKLKK

pLDDT: mean 86.26, std 10.0, range [54.75, 97.44]

Radius of gyration: 12.13 Å; Cα contacts (8 Å, |Δi|>4): 147; chains: 1; bounding box: 25×29×30 Å

Foldseek 3Di:
DQVVQQVWPAEEEEEQCCVPPNVVVVVVVCVVSHDPNYHYDYNPDPCPLDDDPPGRKYKYKQQDPVNQVVCCVSQVHQKDWPDDDPITIIIGHD

Secondary structure (DSSP, 8-state):
-HHHHTTSSSEEEEETTTTSTTHHHHHHHHHTTS-TT-EEEES--GGGG---TT-SEEEEES--HHHHHHHHHHTTT-EEEEEESSSEEEEE--

Solvent-accessible surface area (backbone atoms only — not comparable to full-atom values): 5519 Å² total; per-residue (Å²): 108,49,76,68,52,57,72,37,88,31,24,35,40,36,26,65,56,28,85,53,93,58,39,51,56,60,52,61,73,46,51,87,68,47,54,91,67,54,41,77,43,71,62,49,66,89,57,74,77,70,71,71,82,87,40,74,35,42,33,33,51,59,65,46,72,68,53,48,54,52,48,23,65,71,49,81,55,35,60,45,78,79,42,80,70,100,60,35,36,29,33,53,57,132